Protein AF-A0A512THT1-F1 (afdb_monomer)

Sequence (130 aa):
MFIVNFIIYTLSKKSINNTNYYIVSILLSVLTYVVRLLPIYYGVHIVINIITFISIMTILGIPLIKSIKNTLITFTILEFSEILNLIILIILDNKFWTDNEIYIKGSLGIPSLIFLFLSAVILKYRIKSE

Mean predicted aligned error: 7.24 Å

pLDDT: mean 82.29, std 13.03, range [44.09, 96.56]

Solvent-accessible surface area (backbone atoms only — not comparable to full-atom values): 7231 Å² total; per-residue (Å²): 89,57,67,60,51,51,40,36,34,55,76,62,75,47,85,82,54,67,69,61,52,52,53,51,28,52,50,51,44,53,50,50,51,56,51,66,70,49,98,65,59,70,71,57,43,54,53,53,48,53,51,54,50,30,52,52,40,31,75,74,67,37,57,63,73,57,21,49,53,35,47,51,54,50,50,54,52,45,56,50,24,40,54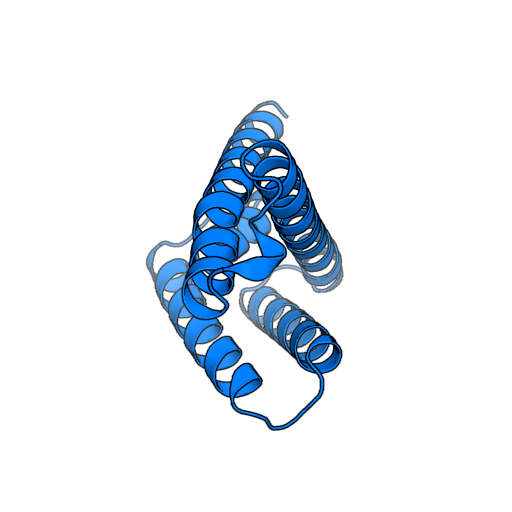,52,41,51,53,53,47,46,73,76,33,86,60,61,89,76,76,44,80,70,58,49,60,54,62,48,56,59,57,19,51,50,50,45,49,52,52,41,52,53,51,49,54,58,62,72,74,109

Secondary structure (DSSP, 8-state):
-HHHHHHHHHHTT----HHHHHHHHHHHHHHHHHHHHSSS-HHHHHHHHHHHHHHHHHHTT--HHHHHHHHHHHHHHHHHHHHHHHHHHHHH-TTTTTS-HHHHHHHHHHHHHHHHHHHHHHHHHHHHT-

Foldseek 3Di:
DLLLLLQLCLLLVHDDDPVLSVVVVVVLVVVLVVLVPDPDDPVVSVVVSLVVQLVSVVVVPRPSVSSNVRSVVLVVQLVVLLVVQVVVVCVVDVCLPPDDPPVNVVSSPPRSVVSSNVVSVVSNVVSVVD

Structure (mmCIF, N/CA/C/O backbone):
data_AF-A0A512THT1-F1
#
_entry.id   AF-A0A512THT1-F1
#
loop_
_atom_site.group_PDB
_atom_site.id
_atom_site.type_symbol
_atom_site.label_atom_id
_atom_site.label_alt_id
_atom_site.label_comp_id
_atom_site.label_asym_id
_atom_site.label_entity_id
_atom_site.label_seq_id
_atom_site.pdbx_PDB_ins_code
_atom_site.Cartn_x
_atom_site.Cartn_y
_atom_site.Cartn_z
_atom_site.occupancy
_atom_site.B_iso_or_equiv
_atom_site.auth_seq_id
_atom_site.auth_comp_id
_atom_site.auth_asym_id
_atom_site.auth_atom_id
_atom_site.pdbx_PDB_model_num
ATOM 1 N N . MET A 1 1 ? -1.360 -6.863 -1.630 1.00 85.69 1 MET A N 1
ATOM 2 C CA . MET A 1 1 ? -2.659 -6.477 -1.027 1.00 85.69 1 MET A CA 1
ATOM 3 C C . MET A 1 1 ? -2.739 -6.725 0.472 1.00 85.69 1 MET A C 1
ATOM 5 O O . MET A 1 1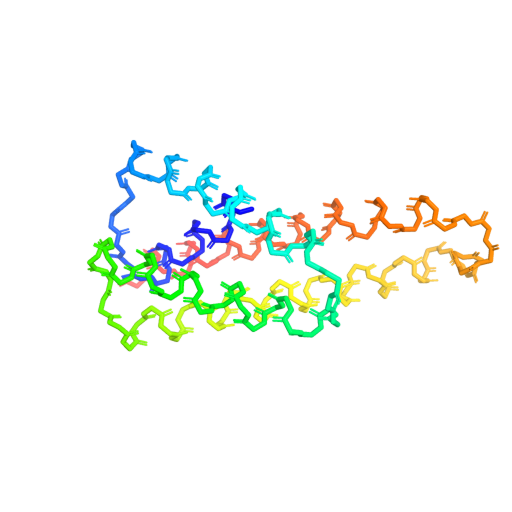 ? -3.170 -5.822 1.172 1.00 85.69 1 MET A O 1
ATOM 9 N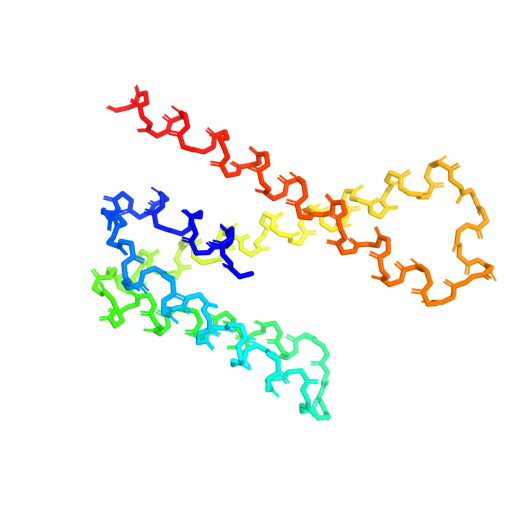 N . PHE A 1 2 ? -2.259 -7.861 0.992 1.00 86.81 2 PHE A N 1
ATOM 10 C CA . PHE A 1 2 ? -2.221 -8.121 2.442 1.00 86.81 2 PHE A CA 1
ATOM 11 C C . PHE A 1 2 ? -1.562 -6.994 3.257 1.00 86.81 2 PHE A C 1
ATOM 13 O O . PHE A 1 2 ? -2.203 -6.412 4.123 1.00 86.81 2 PHE A O 1
ATOM 20 N N . ILE A 1 3 ? -0.323 -6.608 2.929 1.00 86.81 3 ILE A N 1
ATOM 21 C CA . ILE A 1 3 ? 0.394 -5.548 3.665 1.00 86.81 3 ILE A CA 1
ATOM 22 C C . ILE A 1 3 ? -0.350 -4.202 3.594 1.00 86.81 3 ILE A C 1
ATOM 24 O O . ILE A 1 3 ? -0.474 -3.518 4.604 1.00 86.81 3 ILE A O 1
ATOM 28 N N . VAL A 1 4 ? -0.911 -3.852 2.431 1.00 88.25 4 VAL A N 1
ATOM 29 C CA . VAL A 1 4 ? -1.712 -2.627 2.244 1.00 88.25 4 VAL A CA 1
ATOM 30 C C . VAL A 1 4 ? -2.917 -2.626 3.189 1.00 88.25 4 VAL A C 1
ATOM 32 O O . VAL A 1 4 ? -3.112 -1.671 3.938 1.00 88.25 4 VAL A O 1
ATOM 35 N N . ASN A 1 5 ? -3.678 -3.723 3.231 1.00 90.00 5 ASN A N 1
ATOM 36 C CA . ASN A 1 5 ? -4.791 -3.860 4.170 1.00 90.00 5 ASN A CA 1
ATOM 37 C C . ASN A 1 5 ? -4.311 -3.755 5.615 1.00 90.00 5 ASN A C 1
ATOM 39 O O . ASN A 1 5 ? -4.905 -3.032 6.409 1.00 90.00 5 ASN A O 1
ATOM 43 N N . PHE A 1 6 ? -3.213 -4.423 5.959 1.00 89.06 6 PHE A N 1
ATOM 44 C CA . PHE A 1 6 ? -2.662 -4.379 7.307 1.00 89.06 6 PHE A CA 1
ATOM 45 C C . PHE A 1 6 ? -2.321 -2.948 7.753 1.00 89.06 6 PHE A C 1
ATOM 47 O O . PHE A 1 6 ? -2.684 -2.553 8.865 1.00 89.06 6 PHE A O 1
ATOM 54 N N . ILE A 1 7 ? -1.694 -2.147 6.885 1.00 88.69 7 ILE A N 1
ATOM 55 C CA . ILE A 1 7 ? -1.396 -0.735 7.160 1.00 88.69 7 ILE A CA 1
ATOM 56 C C . ILE A 1 7 ? -2.694 0.046 7.387 1.00 88.69 7 ILE A C 1
ATOM 58 O O . ILE A 1 7 ? -2.814 0.739 8.397 1.00 88.69 7 ILE A O 1
ATOM 62 N N . ILE A 1 8 ? -3.697 -0.111 6.517 1.00 89.69 8 ILE A N 1
ATOM 63 C CA . ILE A 1 8 ? -4.976 0.604 6.641 1.00 89.69 8 ILE A CA 1
ATOM 64 C C . ILE A 1 8 ? -5.695 0.241 7.945 1.00 89.69 8 ILE A C 1
ATOM 66 O O . ILE A 1 8 ? -6.181 1.137 8.637 1.00 89.69 8 ILE A O 1
ATOM 70 N N . TYR A 1 9 ? -5.745 -1.039 8.324 1.00 89.19 9 TYR A N 1
ATOM 71 C CA . TYR A 1 9 ? -6.339 -1.477 9.593 1.00 89.19 9 TYR A CA 1
ATOM 72 C C . TYR A 1 9 ? -5.602 -0.885 10.799 1.00 89.19 9 TYR A C 1
ATOM 74 O O . TYR A 1 9 ? -6.240 -0.370 11.723 1.00 89.19 9 TYR A O 1
ATOM 82 N N . THR A 1 10 ? -4.268 -0.884 10.751 1.00 88.50 10 THR A N 1
ATOM 83 C CA . THR A 1 10 ? -3.409 -0.335 11.808 1.00 88.50 10 THR A CA 1
ATOM 84 C C . THR A 1 10 ? -3.617 1.175 11.963 1.00 88.50 10 THR A C 1
ATOM 86 O O . THR A 1 10 ? -3.927 1.642 13.058 1.00 88.50 10 THR A O 1
ATOM 89 N N . LEU A 1 11 ? -3.569 1.939 10.864 1.00 89.06 11 LEU A N 1
ATOM 90 C CA . LEU A 1 11 ? -3.869 3.379 10.845 1.00 89.06 11 LEU A CA 1
ATOM 91 C C . LEU A 1 11 ? -5.311 3.678 11.280 1.00 89.0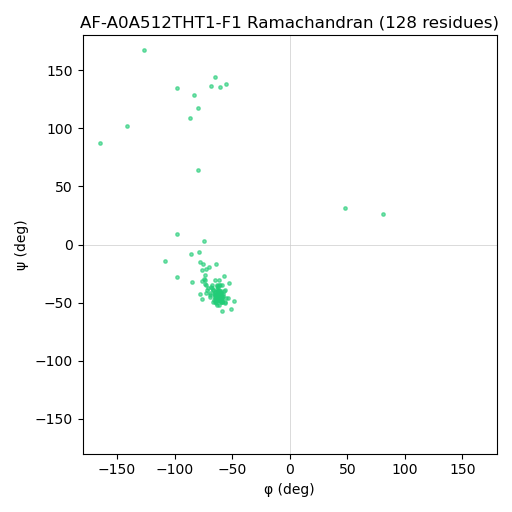6 11 LEU A C 1
ATOM 93 O O . LEU A 1 11 ? -5.617 4.730 11.848 1.00 89.06 11 LEU A O 1
ATOM 97 N N . SER A 1 12 ? -6.231 2.751 11.020 1.00 87.19 12 SER A N 1
ATOM 98 C CA . SER A 1 12 ? -7.633 2.891 11.405 1.00 87.19 12 SER A CA 1
ATOM 99 C C . SER A 1 12 ? -7.883 2.581 12.880 1.00 87.19 12 SER A C 1
ATOM 101 O O . SER A 1 12 ? -8.998 2.832 13.340 1.00 87.19 12 SER A O 1
ATOM 103 N N . LYS A 1 13 ? -6.880 2.095 13.632 1.00 85.94 13 LYS A N 1
ATOM 104 C CA . LYS A 1 13 ? -7.020 1.568 15.004 1.00 85.94 13 LYS A CA 1
ATOM 105 C C . LYS A 1 13 ? -8.189 0.569 15.115 1.00 85.94 13 LYS A C 1
ATOM 107 O O . LYS A 1 13 ? -8.864 0.503 16.137 1.00 85.94 13 LYS A O 1
ATOM 112 N N . LYS A 1 14 ? -8.475 -0.170 14.035 1.00 84.50 14 LYS A N 1
ATOM 113 C CA . LYS A 1 14 ? -9.572 -1.145 13.971 1.00 84.50 14 LYS A CA 1
ATOM 114 C C . LYS A 1 14 ? -9.003 -2.536 14.220 1.00 84.50 14 LYS A C 1
ATOM 116 O O . LYS A 1 14 ? -7.973 -2.889 13.648 1.00 84.50 14 LYS A O 1
ATOM 121 N N . SER A 1 15 ? -9.670 -3.320 15.066 1.00 83.00 15 SER A N 1
ATOM 122 C CA . SER A 1 15 ? -9.281 -4.707 15.303 1.00 83.00 15 SER A CA 1
ATOM 123 C C . SER A 1 15 ? -9.349 -5.508 14.002 1.00 83.00 15 SER A C 1
ATOM 125 O O . SER A 1 15 ? -10.284 -5.387 13.205 1.00 83.00 15 SER A O 1
ATOM 127 N N . ILE A 1 16 ? -8.314 -6.313 13.777 1.00 82.00 16 ILE A N 1
ATOM 128 C CA . ILE A 1 16 ? -8.224 -7.189 12.616 1.00 82.00 16 ILE A CA 1
ATOM 129 C C . ILE A 1 16 ? -8.942 -8.483 12.983 1.00 82.00 16 ILE A C 1
ATOM 131 O O . ILE A 1 16 ? -8.451 -9.258 13.800 1.00 82.00 16 ILE A O 1
ATOM 135 N N . ASN A 1 17 ? -10.110 -8.716 12.388 1.00 85.50 17 ASN A N 1
ATOM 136 C CA . ASN A 1 17 ? -10.694 -10.051 12.378 1.00 85.50 17 ASN A CA 1
ATOM 137 C C . ASN A 1 17 ? -9.992 -10.867 11.287 1.00 85.50 17 ASN A C 1
ATOM 139 O O . ASN A 1 17 ? -10.076 -10.507 10.111 1.00 85.50 17 ASN A O 1
ATOM 143 N N . ASN A 1 18 ? -9.311 -11.947 11.677 1.00 79.88 18 ASN A N 1
ATOM 144 C CA . ASN A 1 18 ? -8.505 -12.767 10.775 1.00 79.88 18 ASN A CA 1
ATOM 145 C C . ASN A 1 18 ? -9.301 -13.238 9.548 1.00 79.88 18 ASN A C 1
ATOM 147 O O . ASN A 1 18 ? -8.813 -13.091 8.432 1.00 79.88 18 ASN A O 1
ATOM 151 N N . THR A 1 19 ? -10.533 -13.732 9.716 1.00 84.19 19 THR A N 1
ATOM 152 C CA . THR A 1 19 ? -11.336 -14.246 8.589 1.00 84.19 19 THR A CA 1
ATOM 153 C C . THR A 1 19 ? -11.657 -13.153 7.574 1.00 84.19 19 THR A C 1
ATOM 155 O O . THR A 1 19 ? -11.343 -13.295 6.392 1.00 84.19 19 THR A O 1
ATOM 158 N N . ASN A 1 20 ? -12.197 -12.023 8.037 1.00 86.19 20 ASN A N 1
ATOM 159 C CA . ASN A 1 20 ? -12.515 -10.889 7.168 1.00 86.19 20 ASN A CA 1
ATOM 160 C C . ASN A 1 20 ? -11.259 -10.332 6.492 1.00 86.19 20 ASN A C 1
ATOM 162 O O . ASN A 1 20 ? -11.292 -10.014 5.309 1.00 86.19 20 ASN A O 1
ATOM 166 N N . TYR A 1 21 ? -10.142 -10.254 7.215 1.00 89.12 21 TYR A N 1
ATOM 167 C CA . TYR A 1 21 ? -8.881 -9.758 6.679 1.00 89.12 21 TYR A CA 1
ATOM 168 C C . TYR A 1 21 ? -8.363 -10.604 5.509 1.00 89.12 21 TYR A C 1
ATOM 170 O O . TYR A 1 21 ? -7.976 -10.044 4.478 1.00 89.12 21 TYR A O 1
ATOM 178 N N . TYR A 1 22 ? -8.381 -11.937 5.629 1.00 89.94 22 TYR A N 1
ATOM 179 C CA . TYR A 1 22 ? -7.955 -12.823 4.542 1.00 89.94 22 TYR A CA 1
ATOM 180 C C . TYR A 1 22 ? -8.894 -12.728 3.336 1.00 89.94 22 TYR A C 1
ATOM 182 O O . TYR A 1 22 ? -8.419 -12.522 2.219 1.00 89.94 22 TYR A O 1
ATOM 190 N N . ILE A 1 23 ? -10.211 -12.792 3.560 1.00 91.88 23 ILE A N 1
ATOM 191 C CA . ILE A 1 23 ? -11.219 -12.715 2.490 1.00 91.88 23 ILE A CA 1
ATOM 192 C C . ILE A 1 23 ? -11.092 -11.398 1.720 1.00 91.88 23 ILE A C 1
ATOM 194 O O . ILE A 1 23 ? -10.997 -11.397 0.495 1.00 91.88 23 ILE A O 1
ATOM 198 N N . VAL A 1 24 ? -11.026 -10.275 2.435 1.00 92.44 24 VAL A N 1
ATOM 199 C CA . VAL A 1 24 ? -10.908 -8.937 1.843 1.00 92.44 24 VAL A CA 1
ATOM 200 C C . VAL A 1 24 ? -9.603 -8.785 1.071 1.00 92.44 24 VAL A C 1
ATOM 202 O O . VAL A 1 24 ? -9.590 -8.198 -0.008 1.00 92.44 24 VAL A O 1
ATOM 205 N N . SER A 1 25 ? -8.501 -9.328 1.587 1.00 92.75 25 SER A N 1
ATOM 206 C CA . SER A 1 25 ? -7.205 -9.269 0.907 1.00 92.75 25 SER A CA 1
ATOM 207 C C . SER A 1 25 ? -7.186 -10.067 -0.392 1.00 92.75 25 SER A C 1
ATOM 209 O O . SER A 1 25 ? -6.624 -9.590 -1.378 1.00 92.75 25 SER A O 1
ATOM 211 N N . ILE A 1 26 ? -7.822 -11.241 -0.414 1.00 93.88 26 ILE A N 1
ATOM 212 C CA . ILE A 1 26 ? -7.978 -12.053 -1.626 1.00 93.88 26 ILE A CA 1
ATOM 213 C C . ILE A 1 26 ? -8.882 -11.325 -2.624 1.00 93.88 26 ILE A C 1
ATOM 215 O O . ILE A 1 26 ? -8.487 -11.138 -3.773 1.00 93.88 26 ILE A O 1
ATOM 219 N N . LEU A 1 27 ? -10.044 -10.843 -2.177 1.00 93.94 27 LEU A N 1
ATOM 220 C CA . LEU A 1 27 ? -10.993 -10.106 -3.012 1.00 93.94 27 LEU A CA 1
ATOM 221 C C . LEU A 1 27 ? -10.339 -8.884 -3.667 1.00 93.94 27 LEU A C 1
ATOM 223 O O . LEU A 1 27 ? -10.419 -8.718 -4.880 1.00 93.94 27 LEU A O 1
ATOM 227 N N . LEU A 1 28 ? -9.637 -8.060 -2.885 1.00 93.31 28 LEU A N 1
ATOM 228 C CA . LEU A 1 28 ? -8.915 -6.895 -3.399 1.00 93.31 28 LEU A CA 1
ATOM 229 C C . LEU A 1 28 ? -7.801 -7.280 -4.373 1.00 93.31 28 LEU A C 1
ATOM 231 O O . LEU A 1 28 ? -7.566 -6.559 -5.339 1.00 93.31 28 LEU A O 1
ATOM 235 N N . SER A 1 29 ? -7.125 -8.411 -4.154 1.00 92.44 29 SER A N 1
ATOM 236 C CA . SER A 1 29 ? -6.116 -8.914 -5.090 1.00 92.44 29 SER A CA 1
ATOM 237 C C . SER A 1 29 ? -6.732 -9.283 -6.438 1.00 92.44 29 SER A C 1
ATOM 239 O O . SER A 1 29 ? -6.194 -8.898 -7.475 1.00 92.44 29 SER A O 1
ATOM 241 N N . VAL A 1 30 ? -7.870 -9.982 -6.425 1.00 93.81 30 VAL A N 1
ATOM 242 C CA . VAL A 1 30 ? -8.610 -10.343 -7.641 1.00 93.81 30 VAL A CA 1
ATOM 243 C C . VAL A 1 30 ? -9.113 -9.089 -8.351 1.00 93.81 30 VAL A C 1
ATOM 245 O O . VAL A 1 30 ? -8.868 -8.931 -9.542 1.00 93.81 30 VAL A O 1
ATOM 248 N N . LEU A 1 31 ? -9.739 -8.156 -7.628 1.00 93.69 31 LEU A N 1
ATOM 249 C CA . LEU A 1 31 ? -10.225 -6.899 -8.202 1.00 93.69 31 LEU A CA 1
ATOM 250 C C . LEU A 1 31 ? -9.092 -6.081 -8.824 1.00 93.69 31 LEU A C 1
ATOM 252 O O . LEU A 1 31 ? -9.223 -5.626 -9.954 1.00 93.69 31 LEU A O 1
ATOM 256 N N . THR A 1 32 ? -7.956 -5.954 -8.137 1.00 91.31 32 THR A N 1
ATOM 257 C CA . THR A 1 32 ? -6.795 -5.227 -8.674 1.00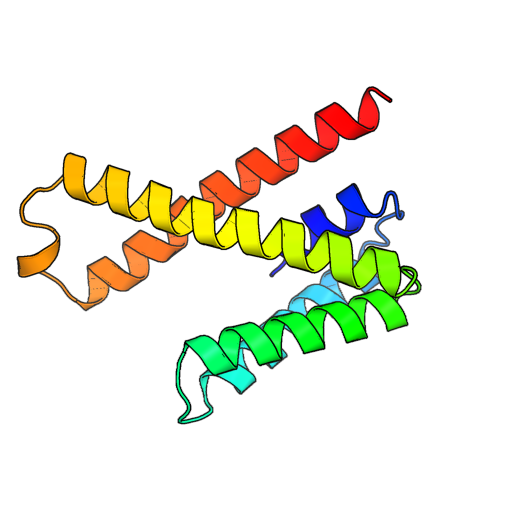 91.31 32 THR A CA 1
ATOM 258 C C . THR A 1 32 ? -6.252 -5.896 -9.939 1.00 91.31 32 THR A C 1
ATOM 260 O O . THR A 1 32 ? -5.855 -5.211 -10.880 1.00 91.31 32 THR A O 1
ATOM 263 N N . TYR A 1 33 ? -6.242 -7.232 -9.986 1.00 90.94 33 TYR A N 1
ATOM 264 C CA . TYR A 1 33 ? -5.843 -7.971 -11.182 1.00 90.94 33 TYR A CA 1
ATOM 265 C C . TYR A 1 33 ? -6.813 -7.725 -12.342 1.00 90.94 33 TYR A C 1
ATOM 267 O O . TYR A 1 33 ? -6.368 -7.394 -13.435 1.00 90.94 33 TYR A O 1
ATOM 275 N N . VAL A 1 34 ? -8.125 -7.784 -12.091 1.00 92.69 34 VAL A N 1
ATOM 276 C CA . VAL A 1 34 ? -9.152 -7.466 -13.096 1.00 92.69 34 VAL A CA 1
ATOM 277 C C . VAL A 1 34 ? -8.987 -6.039 -13.609 1.00 92.69 34 VAL A C 1
ATOM 279 O O . VAL A 1 34 ? -8.985 -5.834 -14.817 1.00 92.69 34 VAL A O 1
ATOM 282 N N . VAL A 1 35 ? -8.764 -5.062 -12.722 1.00 92.50 35 VAL A N 1
ATOM 283 C CA . VAL A 1 35 ? -8.517 -3.666 -13.111 1.00 92.50 35 VAL A CA 1
ATOM 284 C C . VAL A 1 35 ? -7.321 -3.559 -14.059 1.00 92.50 35 VAL A C 1
ATOM 286 O O . VAL A 1 35 ? -7.405 -2.821 -15.032 1.00 92.50 35 VAL A O 1
ATOM 289 N N . ARG A 1 36 ? -6.244 -4.321 -13.826 1.00 89.38 36 ARG A N 1
ATOM 290 C CA . ARG A 1 36 ? -5.047 -4.351 -14.690 1.00 89.38 36 ARG A CA 1
ATOM 291 C C . ARG A 1 36 ? -5.263 -5.016 -16.051 1.00 89.38 36 ARG A C 1
ATOM 293 O O . ARG A 1 36 ? -4.452 -4.798 -16.943 1.00 89.38 36 ARG A O 1
ATOM 300 N N . LEU A 1 37 ? -6.306 -5.830 -16.216 1.00 90.19 37 LEU A N 1
ATOM 301 C CA . LEU A 1 37 ? -6.646 -6.423 -17.513 1.00 90.19 37 LEU A CA 1
ATOM 302 C C . LEU A 1 37 ? -7.352 -5.428 -18.443 1.00 90.19 37 LEU A C 1
ATOM 304 O O . LEU A 1 37 ? -7.451 -5.688 -19.641 1.00 90.19 37 LEU A O 1
ATOM 308 N N . LEU A 1 38 ? -7.854 -4.302 -17.920 1.00 90.19 38 LEU A N 1
ATOM 309 C CA . LEU A 1 38 ? -8.467 -3.279 -18.762 1.00 90.19 38 LEU A CA 1
ATOM 310 C C . LEU A 1 38 ? -7.392 -2.609 -19.638 1.00 90.19 38 LEU A C 1
ATOM 312 O O . LEU A 1 38 ? -6.343 -2.229 -19.122 1.00 90.19 38 LEU A O 1
ATOM 316 N N . PRO A 1 39 ? -7.649 -2.381 -20.937 1.00 91.12 39 PRO A N 1
ATOM 317 C CA . PRO A 1 39 ? -6.720 -1.698 -21.835 1.00 91.12 39 PRO A CA 1
ATOM 318 C C . PRO A 1 39 ? -6.791 -0.174 -21.633 1.00 91.12 39 PRO A C 1
ATOM 320 O O . PRO A 1 39 ? -7.221 0.569 -22.512 1.00 91.12 39 PRO A O 1
ATOM 323 N N . ILE A 1 40 ? -6.420 0.295 -20.443 1.00 93.38 40 ILE A N 1
ATOM 324 C CA . ILE A 1 40 ? -6.430 1.712 -20.058 1.00 93.38 40 ILE A CA 1
ATOM 325 C C . ILE A 1 40 ? -5.060 2.135 -19.526 1.00 93.38 40 ILE A C 1
ATOM 327 O O . ILE A 1 40 ? -4.188 1.315 -19.249 1.00 93.38 40 ILE A O 1
ATOM 331 N N . TYR A 1 41 ? -4.855 3.442 -19.387 1.00 90.69 41 TYR A N 1
ATOM 332 C CA . TYR A 1 41 ? -3.602 3.977 -18.863 1.00 90.69 41 TYR A CA 1
ATOM 333 C C . TYR A 1 41 ? -3.367 3.570 -17.404 1.00 90.69 41 TYR A C 1
ATOM 335 O O . TYR A 1 41 ? -4.287 3.573 -16.583 1.00 90.69 41 TYR A O 1
ATOM 343 N N . TYR A 1 42 ? -2.099 3.330 -17.055 1.00 82.19 42 TYR A N 1
ATOM 344 C CA . TYR A 1 42 ? -1.703 2.880 -15.718 1.00 82.19 42 TYR A CA 1
ATOM 345 C C . TYR A 1 42 ? -2.159 3.818 -14.591 1.00 82.19 42 TYR A C 1
ATOM 347 O O . TYR A 1 42 ? -2.649 3.357 -13.562 1.00 82.19 42 TYR A O 1
ATOM 355 N N . GLY A 1 43 ? -2.104 5.135 -14.816 1.00 86.06 43 GLY A N 1
ATOM 356 C CA . GLY A 1 43 ? -2.608 6.117 -13.852 1.00 86.06 43 GLY A CA 1
ATOM 357 C C . GLY A 1 43 ? -4.096 5.936 -13.528 1.00 86.06 43 GLY A C 1
ATOM 358 O O . GLY A 1 43 ? -4.505 6.096 -12.381 1.00 86.06 43 GLY A O 1
ATOM 359 N N . VAL A 1 44 ? -4.907 5.518 -14.505 1.00 92.44 44 VAL A N 1
ATOM 360 C CA . VAL A 1 44 ? -6.340 5.266 -14.298 1.00 92.44 44 VAL A CA 1
ATOM 361 C C . VAL A 1 44 ? -6.553 4.007 -13.456 1.00 92.44 44 VAL A C 1
ATOM 363 O O . VAL A 1 44 ? -7.415 4.003 -12.578 1.00 92.44 44 VAL A O 1
ATOM 366 N N . HIS A 1 45 ? -5.732 2.965 -13.637 1.00 90.75 45 HIS A N 1
ATOM 367 C CA . HIS A 1 45 ? -5.774 1.784 -12.768 1.00 90.75 45 HIS A CA 1
ATOM 368 C C . HIS A 1 45 ? -5.543 2.141 -11.298 1.00 90.75 45 HIS A C 1
ATOM 370 O O . HIS A 1 45 ? -6.254 1.630 -10.434 1.00 90.75 45 HIS A O 1
ATOM 376 N N . ILE A 1 46 ? -4.578 3.021 -11.006 1.00 91.19 46 ILE A N 1
ATOM 377 C CA . ILE A 1 46 ? -4.2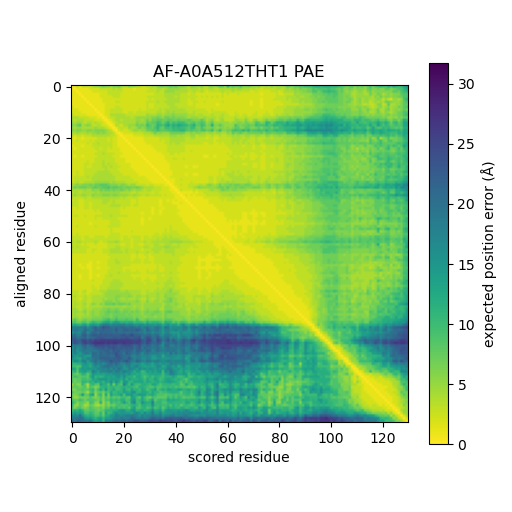89 3.468 -9.635 1.00 91.19 46 ILE A CA 1
ATOM 378 C C . ILE A 1 46 ? -5.527 4.132 -9.026 1.00 91.19 46 ILE A C 1
ATOM 380 O O . ILE A 1 46 ? -5.937 3.767 -7.925 1.00 91.19 46 ILE A O 1
ATOM 384 N N . VAL A 1 47 ? -6.172 5.046 -9.757 1.00 94.88 47 VAL A N 1
ATOM 385 C CA . VAL A 1 47 ? -7.375 5.746 -9.280 1.00 94.88 47 VAL A CA 1
ATOM 386 C C . VAL A 1 47 ? -8.524 4.769 -9.009 1.00 94.88 47 VAL A C 1
ATOM 388 O O . VAL A 1 47 ? -9.130 4.823 -7.938 1.00 94.88 47 VAL A O 1
ATOM 391 N N . ILE A 1 48 ? -8.795 3.832 -9.925 1.00 95.44 48 ILE A N 1
ATOM 392 C CA . ILE A 1 48 ? -9.839 2.810 -9.737 1.00 95.44 48 ILE A CA 1
ATOM 393 C C . ILE A 1 48 ? -9.526 1.933 -8.516 1.00 95.44 48 ILE A C 1
ATOM 395 O O . ILE A 1 48 ? -10.408 1.654 -7.700 1.00 95.44 48 ILE A O 1
ATOM 399 N N . ASN A 1 49 ? -8.267 1.528 -8.344 1.00 93.44 49 ASN A N 1
ATOM 400 C CA . ASN A 1 49 ? -7.850 0.745 -7.184 1.00 93.44 49 ASN A CA 1
ATOM 401 C C . ASN A 1 49 ? -8.029 1.534 -5.877 1.00 93.44 49 ASN A C 1
ATOM 403 O O . ASN A 1 49 ? -8.568 1.000 -4.915 1.00 93.44 49 ASN A O 1
ATOM 407 N N . ILE A 1 50 ? -7.680 2.820 -5.831 1.00 95.31 50 ILE A N 1
ATOM 408 C CA . ILE A 1 50 ? -7.899 3.650 -4.636 1.00 95.31 50 ILE A CA 1
ATOM 409 C C . ILE A 1 50 ? -9.392 3.723 -4.284 1.00 95.31 50 ILE A C 1
ATOM 411 O O . ILE A 1 50 ? -9.758 3.526 -3.124 1.00 95.31 50 ILE A O 1
ATOM 415 N N . ILE A 1 51 ? -10.261 3.951 -5.274 1.00 96.56 51 ILE A N 1
ATOM 416 C CA . ILE A 1 51 ? -11.714 4.013 -5.058 1.00 96.56 51 ILE A CA 1
ATOM 417 C C . ILE A 1 51 ? -12.235 2.677 -4.517 1.00 96.56 51 ILE A C 1
ATOM 419 O O . ILE A 1 51 ? -12.939 2.660 -3.508 1.00 96.56 51 ILE A O 1
ATOM 423 N N . THR A 1 52 ? -11.847 1.552 -5.127 1.00 95.31 52 THR A N 1
ATOM 424 C CA . THR A 1 52 ? -12.289 0.219 -4.679 1.00 95.31 52 THR A CA 1
ATOM 425 C C . THR A 1 52 ? -11.821 -0.100 -3.257 1.00 95.31 52 THR A C 1
ATOM 427 O O . THR A 1 52 ? -12.607 -0.615 -2.457 1.00 95.31 52 THR A O 1
ATOM 430 N N . PHE A 1 53 ? -10.590 0.273 -2.893 1.00 94.81 53 PHE A N 1
ATOM 431 C CA . PHE A 1 53 ? -10.088 0.156 -1.522 1.00 94.81 53 PHE A CA 1
ATOM 432 C C . PHE A 1 53 ? -10.925 0.974 -0.533 1.00 94.81 53 PHE A C 1
ATOM 434 O O . PHE A 1 53 ? -11.357 0.440 0.488 1.00 94.81 53 PHE A O 1
ATOM 441 N N . ILE A 1 54 ? -11.213 2.243 -0.837 1.00 96.31 54 ILE A N 1
ATOM 442 C CA . ILE A 1 54 ? -12.022 3.109 0.034 1.00 96.31 54 ILE A CA 1
ATOM 443 C C . ILE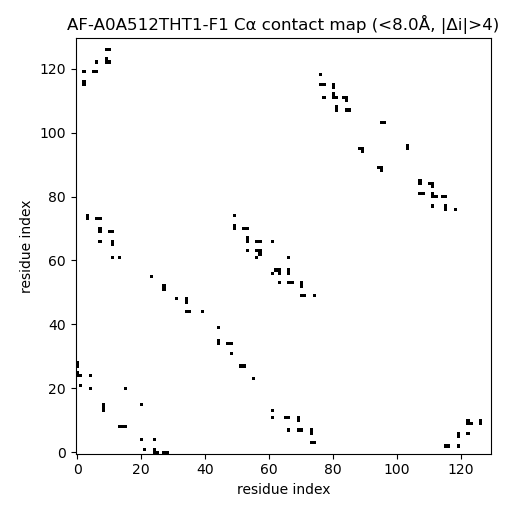 A 1 54 ? -13.423 2.523 0.235 1.00 96.31 54 ILE A C 1
ATOM 445 O O . ILE A 1 54 ? -13.909 2.472 1.371 1.00 96.31 54 ILE A O 1
ATOM 449 N N . SER A 1 55 ? -14.060 2.046 -0.838 1.00 96.25 55 SER A N 1
ATOM 450 C CA . SER A 1 55 ? -15.387 1.426 -0.779 1.00 96.25 55 SER A CA 1
ATOM 451 C C . SER A 1 55 ? -15.390 0.194 0.124 1.00 96.25 55 SER A C 1
ATOM 453 O O . SER A 1 55 ? -16.212 0.104 1.036 1.00 96.25 55 SER A O 1
ATOM 455 N N . ILE A 1 56 ? -14.434 -0.719 -0.061 1.00 94.62 56 ILE A N 1
ATOM 456 C CA . ILE A 1 56 ? -14.347 -1.957 0.723 1.00 94.62 56 ILE A CA 1
ATOM 457 C C . ILE A 1 56 ? -14.065 -1.664 2.200 1.00 94.62 56 ILE A C 1
ATOM 459 O O . ILE A 1 56 ? -14.727 -2.221 3.074 1.00 94.62 56 ILE A O 1
ATOM 463 N N . MET A 1 57 ? -13.149 -0.742 2.504 1.00 94.12 57 MET A N 1
ATOM 464 C CA . MET A 1 57 ? -12.849 -0.351 3.888 1.00 94.12 57 MET A CA 1
ATOM 465 C C . MET A 1 57 ? -14.059 0.280 4.584 1.00 94.12 57 MET A C 1
ATOM 467 O O . MET A 1 57 ? -14.305 0.026 5.766 1.00 94.12 57 MET A O 1
ATOM 471 N N . THR A 1 58 ? -14.856 1.044 3.838 1.00 94.06 58 THR A N 1
ATOM 472 C CA . THR A 1 58 ? -16.095 1.644 4.345 1.00 94.06 58 THR A CA 1
ATOM 473 C C . THR A 1 58 ? -17.168 0.588 4.621 1.00 94.06 58 THR A C 1
ATOM 475 O O . THR A 1 58 ? -17.782 0.622 5.685 1.00 94.06 58 THR A O 1
ATOM 478 N N . ILE A 1 59 ? -17.329 -0.409 3.741 1.00 92.94 59 ILE A N 1
ATOM 479 C CA . ILE A 1 59 ? -18.236 -1.558 3.951 1.00 92.94 59 ILE A CA 1
ATOM 480 C C . ILE A 1 59 ? -17.834 -2.369 5.193 1.00 92.94 59 ILE A C 1
ATOM 482 O O . ILE A 1 59 ? -18.687 -2.836 5.942 1.00 92.94 59 ILE A O 1
ATOM 486 N N . LEU A 1 60 ? -16.533 -2.475 5.477 1.00 89.69 60 LEU A N 1
ATOM 487 C CA . LEU A 1 60 ? -16.001 -3.127 6.683 1.00 89.69 60 LEU A CA 1
ATOM 488 C C . LEU A 1 60 ? -16.173 -2.279 7.959 1.00 89.69 60 LEU A C 1
ATOM 490 O O . LEU A 1 60 ? -15.732 -2.660 9.052 1.00 89.69 60 LEU A O 1
ATOM 494 N N . GLY A 1 61 ? -16.820 -1.118 7.844 1.00 89.56 61 GLY A N 1
ATOM 495 C CA . GLY A 1 61 ? -17.174 -0.231 8.943 1.00 89.56 61 GLY A CA 1
ATOM 496 C C . GLY A 1 61 ? -16.026 0.658 9.414 1.00 89.56 61 GLY A C 1
ATOM 497 O O . GLY A 1 61 ? -15.969 0.984 10.600 1.00 89.56 61 GLY A O 1
ATOM 498 N N . ILE A 1 62 ? -15.054 0.979 8.557 1.00 92.19 62 ILE A N 1
ATOM 499 C CA . ILE A 1 62 ? -14.146 2.110 8.799 1.00 92.19 62 ILE A CA 1
ATOM 500 C C . ILE A 1 62 ? -14.873 3.376 8.304 1.00 92.19 62 ILE A C 1
ATOM 502 O O . ILE A 1 62 ? -15.366 3.374 7.178 1.00 92.19 62 ILE A O 1
ATOM 506 N N . PRO A 1 63 ? -14.986 4.455 9.106 1.00 95.00 63 PRO A N 1
ATOM 507 C CA . PRO A 1 63 ? -15.677 5.670 8.673 1.00 95.00 63 PRO A CA 1
ATOM 508 C C . PRO A 1 63 ? -15.102 6.212 7.363 1.00 95.00 63 PRO A C 1
ATOM 510 O O . PRO A 1 63 ? -13.882 6.275 7.228 1.00 95.00 63 PRO A O 1
ATOM 513 N N . LEU A 1 64 ? -15.957 6.662 6.438 1.00 94.19 64 LEU A N 1
ATOM 514 C CA . LEU A 1 64 ? -15.566 7.060 5.076 1.00 94.19 64 LEU A CA 1
ATOM 515 C C . LEU A 1 64 ? -14.359 8.012 5.044 1.00 94.19 64 LEU A C 1
ATOM 517 O O . LEU A 1 64 ? -13.385 7.761 4.343 1.00 94.19 64 LEU A O 1
ATOM 521 N N . ILE A 1 65 ? -14.383 9.069 5.860 1.00 94.94 65 ILE A N 1
ATOM 522 C CA . ILE A 1 65 ? -13.291 10.055 5.951 1.00 94.94 65 ILE A CA 1
ATOM 523 C C . ILE A 1 65 ? -11.971 9.384 6.364 1.00 94.94 65 ILE A C 1
ATOM 525 O O . ILE A 1 65 ? -10.905 9.691 5.827 1.00 94.94 65 ILE A O 1
ATOM 529 N N . LYS A 1 66 ? -12.038 8.428 7.297 1.00 92.94 66 LYS A N 1
ATOM 530 C CA . LYS A 1 66 ? -10.878 7.672 7.777 1.00 92.94 66 LYS A CA 1
ATOM 531 C C . LYS A 1 66 ? -10.389 6.683 6.714 1.00 92.94 66 LYS A C 1
ATOM 533 O O . LYS A 1 66 ? -9.183 6.573 6.517 1.00 92.94 66 LYS A O 1
ATOM 538 N N . SER A 1 67 ? -11.305 6.038 5.992 1.00 94.12 67 SER A N 1
ATOM 539 C CA . SER A 1 67 ? -11.012 5.163 4.850 1.00 94.12 67 SER A CA 1
ATOM 540 C C . SER A 1 67 ? -10.271 5.914 3.745 1.00 94.12 67 SER A C 1
ATOM 542 O O . SER A 1 67 ? -9.226 5.447 3.300 1.00 94.12 67 SER A O 1
ATOM 544 N N . ILE A 1 68 ? -10.750 7.100 3.356 1.00 95.56 68 ILE A N 1
ATOM 545 C CA . ILE A 1 68 ? -10.100 7.961 2.357 1.00 95.56 68 ILE A CA 1
ATOM 546 C C . ILE A 1 68 ? -8.684 8.319 2.814 1.00 95.56 68 ILE A C 1
ATOM 548 O O . ILE A 1 68 ? -7.713 8.001 2.127 1.00 95.56 68 ILE A O 1
ATOM 552 N N . LYS A 1 69 ? -8.559 8.921 4.004 1.00 96.00 69 LYS A N 1
ATOM 553 C CA . LYS A 1 69 ? -7.271 9.374 4.545 1.00 96.00 69 LYS A CA 1
ATOM 554 C C . LYS A 1 69 ? -6.254 8.234 4.618 1.00 96.00 69 LYS A C 1
ATOM 556 O O . LYS A 1 69 ? -5.132 8.376 4.141 1.00 96.00 69 LYS A O 1
ATOM 561 N N . ASN A 1 70 ? -6.637 7.105 5.206 1.00 93.69 70 ASN A N 1
ATOM 562 C CA . ASN A 1 70 ? -5.712 6.003 5.457 1.00 93.69 70 ASN A CA 1
ATOM 563 C C . ASN A 1 70 ? -5.334 5.261 4.172 1.00 93.69 70 ASN A C 1
ATOM 565 O O . ASN A 1 70 ? -4.186 4.842 4.037 1.00 93.69 70 ASN A O 1
ATOM 569 N N . THR A 1 71 ? -6.262 5.136 3.219 1.00 94.50 71 THR A N 1
ATOM 570 C CA . THR A 1 71 ? -5.964 4.544 1.908 1.00 94.50 71 THR A CA 1
ATOM 571 C C . THR A 1 71 ? -4.964 5.413 1.155 1.00 94.50 71 THR A C 1
ATOM 573 O O . THR A 1 71 ? -3.933 4.900 0.735 1.00 94.50 71 THR A O 1
ATOM 576 N N . LEU A 1 72 ? -5.194 6.728 1.069 1.00 94.94 72 LEU A N 1
ATOM 577 C CA . LEU A 1 72 ? -4.268 7.644 0.397 1.00 94.94 72 LEU A CA 1
ATOM 578 C C . LEU A 1 72 ? -2.870 7.606 1.021 1.00 94.94 72 LEU A C 1
ATOM 580 O O . LEU A 1 72 ? -1.902 7.410 0.297 1.00 94.94 72 LEU A O 1
ATOM 584 N N . ILE A 1 73 ? -2.765 7.684 2.354 1.00 93.00 73 ILE A N 1
ATOM 585 C CA . ILE A 1 73 ? -1.476 7.561 3.059 1.00 93.00 73 ILE A CA 1
ATOM 586 C C . ILE A 1 73 ? -0.769 6.254 2.683 1.00 93.00 73 ILE A C 1
ATOM 588 O O . ILE A 1 73 ? 0.423 6.255 2.386 1.00 93.00 73 ILE A O 1
ATOM 592 N N . THR A 1 74 ? -1.500 5.138 2.677 1.00 92.56 74 THR A N 1
ATOM 593 C CA . THR A 1 74 ? -0.922 3.820 2.384 1.00 92.56 74 THR A CA 1
ATOM 594 C C . THR A 1 74 ? -0.410 3.731 0.947 1.00 92.56 74 THR A C 1
ATOM 596 O O . THR A 1 74 ? 0.690 3.230 0.727 1.00 92.56 74 THR A O 1
ATOM 599 N N . PHE A 1 75 ? -1.168 4.242 -0.027 1.00 90.94 75 PHE A N 1
ATOM 600 C CA . PHE A 1 75 ? -0.741 4.263 -1.427 1.00 90.94 75 PHE A CA 1
ATOM 601 C C . PHE A 1 75 ? 0.430 5.225 -1.659 1.00 90.94 75 PHE A C 1
ATOM 603 O O . PHE A 1 75 ? 1.349 4.875 -2.386 1.00 90.94 75 PHE A O 1
ATOM 610 N N . THR A 1 76 ? 0.486 6.379 -0.988 1.00 90.75 76 THR A N 1
ATOM 611 C CA . THR A 1 76 ? 1.660 7.266 -1.062 1.00 90.75 76 THR A CA 1
ATOM 612 C C . THR A 1 76 ? 2.924 6.588 -0.531 1.00 90.75 76 THR A C 1
ATOM 614 O O . THR A 1 76 ? 3.982 6.710 -1.140 1.00 90.75 76 THR A O 1
ATOM 617 N N . ILE A 1 77 ? 2.826 5.844 0.577 1.00 88.56 77 ILE A N 1
ATOM 618 C CA . ILE A 1 77 ? 3.956 5.066 1.111 1.00 88.56 77 ILE A CA 1
ATOM 619 C C . ILE A 1 77 ? 4.394 3.992 0.106 1.00 88.56 77 ILE A C 1
ATOM 621 O O . ILE A 1 77 ? 5.592 3.788 -0.079 1.00 88.56 77 ILE A O 1
ATOM 625 N N . LEU A 1 78 ? 3.439 3.328 -0.553 1.00 87.12 78 LEU A N 1
ATOM 626 C CA . LEU A 1 78 ? 3.721 2.326 -1.578 1.00 87.12 78 LEU A CA 1
ATOM 627 C C . LEU A 1 78 ? 4.477 2.931 -2.770 1.00 87.12 78 LEU A C 1
ATOM 629 O O . LEU A 1 78 ? 5.550 2.440 -3.105 1.00 87.12 78 LEU A O 1
ATOM 633 N N . GLU A 1 79 ? 3.987 4.023 -3.350 1.00 85.12 79 GLU A N 1
ATOM 634 C CA . GLU A 1 79 ? 4.655 4.696 -4.476 1.00 85.12 79 GLU A CA 1
ATOM 635 C C . GLU A 1 79 ? 6.055 5.193 -4.086 1.00 85.12 79 GLU A C 1
ATOM 637 O O . GLU A 1 79 ? 7.030 4.994 -4.810 1.00 85.12 79 GLU A O 1
ATOM 642 N N . PHE A 1 80 ? 6.201 5.764 -2.886 1.00 86.38 80 PHE A N 1
ATOM 643 C CA . PHE A 1 80 ? 7.510 6.180 -2.381 1.00 86.38 80 PHE A CA 1
ATOM 644 C C . PHE A 1 80 ? 8.470 4.992 -2.222 1.00 86.38 80 PHE A C 1
ATOM 646 O O . PHE A 1 80 ? 9.659 5.111 -2.513 1.00 86.38 80 PHE A O 1
ATOM 653 N N . SER A 1 81 ? 7.960 3.829 -1.806 1.00 83.38 81 SER A N 1
ATOM 654 C CA . SER A 1 81 ? 8.757 2.605 -1.700 1.00 83.38 81 SER A CA 1
ATOM 655 C C . SER A 1 81 ? 9.213 2.065 -3.058 1.00 83.38 81 SER A C 1
ATOM 657 O O . SER A 1 81 ? 10.329 1.559 -3.162 1.00 83.38 81 SER A O 1
ATOM 659 N N . GLU A 1 82 ? 8.398 2.212 -4.106 1.00 80.62 82 GLU A N 1
ATOM 660 C CA . GLU A 1 82 ? 8.782 1.849 -5.474 1.00 80.62 82 GLU A CA 1
ATOM 661 C C . GLU A 1 82 ? 9.858 2.791 -6.019 1.00 80.62 82 GLU A C 1
ATOM 663 O O . GLU A 1 82 ? 10.855 2.324 -6.570 1.00 80.62 82 GLU A O 1
ATOM 668 N N . ILE A 1 83 ? 9.715 4.101 -5.788 1.00 83.44 83 ILE A N 1
ATOM 669 C CA . ILE A 1 83 ? 10.716 5.101 -6.185 1.00 83.44 83 ILE A CA 1
ATOM 670 C C . ILE A 1 83 ? 12.052 4.841 -5.483 1.00 83.44 83 ILE A C 1
ATOM 672 O O . ILE A 1 83 ? 13.095 4.811 -6.135 1.00 83.44 83 ILE A O 1
ATOM 676 N N . LEU A 1 84 ? 12.040 4.624 -4.164 1.00 82.38 84 LEU A N 1
ATOM 677 C CA . LEU A 1 84 ? 13.257 4.309 -3.414 1.00 82.38 84 LEU A CA 1
ATOM 678 C C . LEU A 1 84 ? 13.918 3.026 -3.914 1.00 82.38 84 LEU A C 1
ATOM 680 O O . LEU A 1 84 ? 15.140 2.992 -4.060 1.00 82.38 84 LEU A O 1
ATOM 684 N N . ASN A 1 85 ? 13.125 1.990 -4.198 1.00 81.81 85 ASN A N 1
ATOM 685 C CA . ASN A 1 85 ? 13.656 0.751 -4.745 1.00 81.81 85 ASN A CA 1
ATOM 686 C C . ASN A 1 85 ? 14.351 0.996 -6.091 1.00 81.81 85 ASN A C 1
ATOM 688 O O . ASN A 1 85 ? 15.484 0.567 -6.281 1.00 81.81 85 ASN A O 1
ATOM 692 N N . LEU A 1 86 ? 13.711 1.748 -6.989 1.00 77.88 86 LEU A N 1
ATOM 693 C CA . LEU A 1 86 ? 14.276 2.101 -8.289 1.00 77.88 86 LEU A CA 1
ATOM 694 C C . LEU A 1 86 ? 15.594 2.882 -8.153 1.00 77.88 86 LEU A C 1
ATOM 696 O O . LEU A 1 86 ? 16.556 2.571 -8.848 1.00 77.88 86 LEU A O 1
ATOM 700 N N . ILE A 1 87 ? 15.676 3.838 -7.221 1.00 82.38 87 ILE A N 1
ATOM 701 C CA . ILE A 1 87 ? 16.910 4.596 -6.950 1.00 82.38 87 ILE A CA 1
ATOM 702 C C . ILE A 1 87 ? 18.043 3.670 -6.495 1.00 82.38 87 ILE A C 1
ATOM 704 O O . ILE A 1 87 ? 19.152 3.754 -7.019 1.00 82.38 87 ILE A O 1
ATOM 708 N N . ILE A 1 88 ? 17.776 2.778 -5.538 1.00 79.75 88 ILE A N 1
ATOM 709 C CA . ILE A 1 88 ? 18.773 1.827 -5.023 1.00 79.75 88 ILE A CA 1
ATOM 710 C C . ILE A 1 88 ? 19.291 0.933 -6.151 1.00 79.75 88 ILE A C 1
ATOM 712 O O . ILE A 1 88 ? 20.492 0.692 -6.257 1.00 79.75 88 ILE A O 1
ATOM 716 N N . LEU A 1 89 ? 18.386 0.481 -7.014 1.00 76.38 89 LEU A N 1
ATOM 717 C CA . LEU A 1 89 ? 18.708 -0.3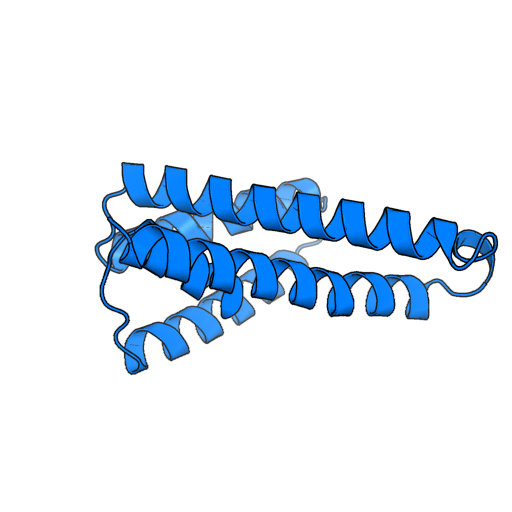88 -8.134 1.00 76.38 89 LEU A CA 1
ATOM 718 C C . LEU A 1 89 ? 19.600 0.291 -9.176 1.00 76.38 89 LEU A C 1
ATOM 720 O O . LEU A 1 89 ? 20.571 -0.309 -9.626 1.00 76.38 89 LEU A O 1
ATOM 724 N N . ILE A 1 90 ? 19.325 1.559 -9.485 1.00 76.69 90 ILE A N 1
ATOM 725 C CA . ILE A 1 90 ? 20.164 2.371 -10.374 1.00 76.69 90 ILE A CA 1
ATOM 726 C C . ILE A 1 90 ? 21.573 2.551 -9.796 1.00 76.69 90 ILE A C 1
ATOM 728 O O . ILE A 1 90 ? 22.549 2.486 -10.535 1.00 76.69 90 ILE A O 1
ATOM 732 N N . ILE A 1 91 ? 21.697 2.760 -8.480 1.00 80.62 91 ILE A N 1
ATOM 733 C CA . ILE A 1 91 ? 23.004 2.915 -7.820 1.00 80.62 91 ILE A CA 1
ATOM 734 C C . ILE A 1 91 ? 23.811 1.608 -7.864 1.00 80.62 91 ILE A C 1
ATOM 736 O O . ILE A 1 91 ? 25.029 1.644 -8.030 1.00 80.62 91 ILE A O 1
ATOM 740 N N . LEU A 1 92 ? 23.147 0.463 -7.688 1.00 79.12 92 LEU A N 1
ATOM 741 C CA . LEU A 1 92 ? 23.787 -0.856 -7.677 1.00 79.12 92 LEU A CA 1
ATOM 742 C C . LEU A 1 92 ? 24.211 -1.330 -9.071 1.00 79.12 92 LEU A C 1
ATOM 744 O O . LEU A 1 92 ? 25.230 -2.009 -9.185 1.00 79.12 92 LEU A O 1
ATOM 748 N N . ASP A 1 93 ? 23.457 -0.980 -10.113 1.00 72.06 93 ASP A N 1
ATOM 749 C CA . ASP A 1 93 ? 23.759 -1.366 -11.489 1.00 72.06 93 ASP A CA 1
ATOM 750 C C . ASP A 1 93 ? 23.455 -0.230 -12.481 1.00 72.06 93 ASP A C 1
ATOM 752 O O . ASP A 1 93 ? 22.321 -0.001 -12.902 1.00 72.06 93 ASP A O 1
ATOM 756 N N . ASN A 1 94 ? 24.507 0.462 -12.927 1.00 64.75 94 ASN A N 1
ATOM 757 C CA . ASN A 1 94 ? 24.398 1.539 -13.917 1.00 64.75 94 ASN A CA 1
ATOM 758 C C . ASN A 1 94 ? 23.897 1.059 -15.298 1.00 64.75 94 ASN A C 1
ATOM 760 O O . ASN A 1 94 ? 23.479 1.890 -16.104 1.00 64.75 94 ASN A O 1
ATOM 764 N N . LYS A 1 95 ? 23.930 -0.252 -15.592 1.00 62.97 95 LYS A N 1
ATOM 765 C CA . LYS A 1 95 ? 23.400 -0.849 -16.834 1.00 62.97 95 LYS A CA 1
ATOM 766 C C . LYS A 1 95 ? 21.999 -1.440 -16.669 1.00 62.97 95 LYS A C 1
ATOM 768 O O . LYS A 1 95 ? 21.477 -2.050 -17.605 1.00 62.97 95 LYS A O 1
ATOM 773 N N . PHE A 1 96 ? 21.346 -1.206 -15.531 1.00 62.91 96 PHE A N 1
ATOM 774 C CA . PHE A 1 96 ? 20.035 -1.781 -15.241 1.00 62.91 96 PHE A CA 1
ATOM 775 C C . PHE A 1 96 ? 18.961 -1.433 -16.285 1.00 62.91 96 PHE A C 1
ATOM 777 O O . PHE A 1 96 ? 18.037 -2.207 -16.508 1.00 62.91 96 PHE A O 1
ATOM 784 N N . TRP A 1 97 ? 19.094 -0.294 -16.969 1.00 60.78 97 TRP A N 1
ATOM 785 C CA . TRP A 1 97 ? 18.168 0.138 -18.020 1.00 60.78 97 TRP A CA 1
ATOM 786 C C . TRP A 1 97 ? 18.336 -0.597 -19.355 1.00 60.78 97 TRP A C 1
ATOM 788 O O . TRP A 1 97 ? 17.403 -0.605 -20.154 1.00 60.78 97 TRP A O 1
ATOM 798 N N . THR A 1 98 ? 19.505 -1.184 -19.619 1.00 60.19 98 THR A N 1
ATOM 799 C CA . THR A 1 98 ? 19.878 -1.661 -20.960 1.00 60.19 98 THR A CA 1
ATOM 800 C C . THR A 1 98 ? 19.652 -3.149 -21.193 1.00 60.19 98 THR A C 1
ATOM 802 O O . THR A 1 98 ? 19.392 -3.521 -22.333 1.00 60.19 98 THR A O 1
ATOM 805 N N . ASP A 1 99 ? 19.706 -3.995 -20.158 1.00 54.78 99 ASP A N 1
ATOM 806 C CA . ASP A 1 99 ? 19.942 -5.423 -20.410 1.00 54.78 99 ASP A CA 1
ATOM 807 C C . ASP A 1 99 ? 18.748 -6.369 -20.206 1.00 54.78 99 ASP A C 1
ATOM 809 O O . ASP A 1 99 ? 18.839 -7.487 -20.699 1.00 54.78 99 ASP A O 1
ATOM 813 N N . ASN A 1 100 ? 17.623 -6.010 -19.555 1.00 53.59 100 ASN A N 1
ATOM 814 C CA . ASN A 1 100 ? 16.569 -7.016 -19.287 1.00 53.59 100 ASN A CA 1
ATOM 815 C C . ASN A 1 100 ? 15.171 -6.486 -18.862 1.00 53.59 100 ASN A C 1
ATOM 817 O O . ASN A 1 100 ? 14.836 -6.470 -17.676 1.00 53.59 100 ASN A O 1
ATOM 821 N N . GLU A 1 101 ? 14.271 -6.178 -19.807 1.00 58.12 101 GLU A N 1
ATOM 822 C CA . GLU A 1 101 ? 12.891 -5.704 -19.521 1.00 58.12 101 GLU A CA 1
ATOM 823 C C . GLU A 1 101 ? 12.072 -6.598 -18.562 1.00 58.12 101 GLU A C 1
ATOM 825 O O . GLU A 1 101 ? 11.249 -6.104 -17.784 1.00 58.12 101 GLU A O 1
ATOM 830 N N . ILE A 1 102 ? 12.286 -7.918 -18.596 1.00 54.19 102 ILE A N 1
ATOM 831 C CA . ILE A 1 102 ? 11.539 -8.898 -17.787 1.00 54.19 102 ILE A CA 1
ATOM 832 C C . ILE A 1 102 ? 12.040 -8.918 -16.334 1.00 54.19 102 ILE A C 1
ATOM 834 O O . ILE A 1 102 ? 11.235 -8.922 -15.398 1.00 54.19 102 ILE A O 1
ATOM 838 N N . TYR A 1 103 ? 13.360 -8.877 -16.131 1.00 51.28 103 TYR A N 1
ATOM 839 C CA . TYR A 1 103 ? 13.960 -8.866 -14.793 1.00 51.28 103 TYR A CA 1
ATOM 840 C C . TYR A 1 103 ? 13.788 -7.505 -14.108 1.00 51.28 103 TYR A C 1
ATOM 842 O O . TYR A 1 103 ? 13.595 -7.464 -12.894 1.00 51.28 103 TYR A O 1
ATOM 850 N N . ILE A 1 104 ? 13.743 -6.411 -14.878 1.00 56.56 104 ILE A N 1
ATOM 851 C CA . ILE A 1 104 ? 13.454 -5.058 -14.380 1.00 56.56 104 ILE A CA 1
ATOM 852 C C . ILE A 1 104 ? 12.081 -5.017 -13.692 1.00 56.56 104 ILE A C 1
ATOM 854 O O . ILE A 1 104 ? 11.972 -4.574 -12.550 1.00 56.56 104 ILE A O 1
ATOM 858 N N . LYS A 1 105 ? 11.029 -5.555 -14.326 1.00 56.00 105 LYS A N 1
ATOM 859 C CA . LYS A 1 105 ? 9.666 -5.534 -13.758 1.00 56.00 105 LYS A CA 1
ATOM 860 C C . LYS A 1 105 ? 9.520 -6.408 -12.507 1.00 56.00 105 LYS A C 1
ATOM 862 O O . LYS A 1 105 ? 8.819 -6.021 -11.575 1.00 56.00 105 LYS A O 1
ATOM 867 N N . GLY A 1 106 ? 10.183 -7.566 -12.465 1.00 54.94 106 GLY A N 1
ATOM 868 C CA . GLY A 1 106 ? 10.163 -8.458 -11.298 1.00 54.94 106 GLY A CA 1
ATOM 869 C C . GLY A 1 106 ? 10.979 -7.927 -10.112 1.00 54.94 106 GLY A C 1
ATOM 870 O O . GLY A 1 106 ? 10.519 -7.972 -8.970 1.00 54.94 106 GLY A O 1
ATOM 871 N N . SER A 1 107 ? 12.160 -7.369 -10.391 1.00 56.59 107 SER A N 1
ATOM 872 C CA . SER A 1 107 ? 13.082 -6.819 -9.388 1.00 56.59 107 SER A CA 1
ATOM 873 C C . SER A 1 107 ? 12.596 -5.492 -8.791 1.00 56.59 107 SER A C 1
ATOM 875 O O . SER A 1 107 ? 12.957 -5.143 -7.673 1.00 56.59 107 SER A O 1
ATOM 877 N N . LEU A 1 108 ? 11.707 -4.766 -9.475 1.00 58.69 108 LEU A N 1
ATOM 878 C CA . LEU A 1 108 ? 11.073 -3.570 -8.913 1.00 58.69 108 LEU A CA 1
ATOM 879 C C . LEU A 1 108 ? 9.967 -3.892 -7.894 1.00 58.69 108 LEU A C 1
ATOM 881 O O . LEU A 1 108 ? 9.777 -3.137 -6.941 1.00 58.69 108 LEU A O 1
ATOM 885 N N . GLY A 1 109 ? 9.259 -5.013 -8.063 1.00 60.28 109 GLY A N 1
ATOM 886 C CA . GLY A 1 109 ? 8.098 -5.357 -7.236 1.00 60.28 109 GLY A CA 1
ATOM 887 C C . GLY A 1 109 ? 8.420 -6.063 -5.914 1.00 60.28 109 GLY A C 1
ATOM 888 O O . GLY A 1 109 ? 7.697 -5.894 -4.938 1.00 60.28 109 GLY A O 1
ATOM 889 N N . ILE A 1 110 ? 9.481 -6.874 -5.855 1.00 64.69 110 ILE A N 1
ATOM 890 C CA . ILE A 1 110 ? 9.800 -7.675 -4.655 1.00 64.69 110 ILE A CA 1
ATOM 891 C C . ILE A 1 110 ? 10.433 -6.829 -3.532 1.00 64.69 110 ILE A C 1
ATOM 893 O O . ILE A 1 110 ? 9.981 -6.934 -2.390 1.00 64.69 110 ILE A O 1
ATOM 897 N N . PRO A 1 111 ? 11.429 -5.962 -3.789 1.00 63.12 111 PRO A N 1
ATOM 898 C CA . PRO A 1 111 ? 12.042 -5.160 -2.735 1.00 63.12 111 PRO A CA 1
ATOM 899 C C . PRO A 1 111 ? 11.154 -3.997 -2.268 1.00 63.12 111 PRO A C 1
ATOM 901 O O . PRO A 1 111 ? 11.190 -3.649 -1.088 1.00 63.12 111 PRO A O 1
ATOM 904 N N . SER A 1 112 ? 10.293 -3.435 -3.128 1.00 65.31 112 SER A N 1
ATOM 905 C CA . SER A 1 112 ? 9.310 -2.422 -2.703 1.00 65.31 112 SER A CA 1
ATOM 906 C C . SER A 1 112 ? 8.343 -2.980 -1.648 1.00 65.31 112 SER A C 1
ATOM 908 O O . SER A 1 112 ? 8.015 -2.299 -0.676 1.00 65.31 112 SER A O 1
ATOM 910 N N . LEU A 1 113 ? 7.986 -4.267 -1.736 1.00 65.38 113 LEU A N 1
ATOM 911 C CA . LEU A 1 113 ? 7.207 -4.957 -0.702 1.00 65.38 113 LEU A CA 1
ATOM 912 C C . LEU A 1 113 ? 7.950 -5.074 0.638 1.00 65.38 113 LEU A C 1
ATOM 914 O O . LEU A 1 113 ? 7.299 -5.052 1.683 1.00 65.38 113 LEU A O 1
ATOM 918 N N . ILE A 1 114 ? 9.286 -5.160 0.636 1.00 74.75 114 ILE A N 1
ATOM 919 C CA . ILE A 1 114 ? 10.100 -5.185 1.864 1.00 74.75 114 ILE A CA 1
ATOM 920 C C . ILE A 1 114 ? 10.047 -3.820 2.556 1.00 74.75 114 ILE A C 1
ATOM 922 O O . ILE A 1 114 ? 9.804 -3.749 3.761 1.00 74.75 114 ILE A O 1
ATOM 926 N N . PHE A 1 115 ? 10.191 -2.726 1.805 1.00 73.19 115 PHE A N 1
ATOM 927 C CA . PHE A 1 115 ? 10.028 -1.369 2.338 1.00 73.19 115 PHE A CA 1
ATOM 928 C C . PHE A 1 115 ? 8.609 -1.119 2.856 1.00 73.19 115 PHE A C 1
ATOM 930 O O . PHE A 1 115 ? 8.419 -0.570 3.947 1.00 73.19 115 PHE A O 1
ATOM 937 N N . LEU A 1 116 ? 7.601 -1.586 2.119 1.00 74.44 116 LEU A N 1
ATOM 938 C CA . LEU A 1 116 ? 6.212 -1.531 2.555 1.00 74.44 116 LEU A CA 1
ATOM 939 C C . LEU A 1 116 ? 6.007 -2.320 3.862 1.00 74.44 116 LEU A C 1
ATOM 941 O O . LEU A 1 116 ? 5.334 -1.847 4.775 1.00 74.44 116 LEU A O 1
ATOM 945 N N . PHE A 1 117 ? 6.625 -3.493 4.001 1.00 77.62 117 PHE A N 1
ATOM 946 C CA . PHE A 1 117 ? 6.569 -4.282 5.230 1.00 77.62 117 PHE A CA 1
ATOM 947 C C . PHE A 1 117 ? 7.257 -3.576 6.409 1.00 77.62 117 PHE A C 1
ATOM 949 O O . PHE A 1 117 ? 6.682 -3.492 7.495 1.00 77.62 117 PHE A O 1
ATOM 956 N N . LEU A 1 118 ? 8.445 -3.006 6.196 1.00 76.81 118 LEU A N 1
ATOM 957 C CA . LEU A 1 118 ? 9.169 -2.238 7.215 1.00 76.81 118 LEU A CA 1
ATOM 958 C C . LEU A 1 118 ? 8.347 -1.039 7.702 1.00 76.81 118 LEU A C 1
ATOM 960 O O . LEU A 1 118 ? 8.189 -0.848 8.909 1.00 76.81 118 LEU A O 1
ATOM 964 N N . SER A 1 119 ? 7.757 -0.271 6.782 1.00 72.69 119 SER A N 1
ATOM 965 C CA . SER A 1 119 ? 6.888 0.855 7.144 1.00 72.69 119 SER A CA 1
ATOM 966 C C . SER A 1 119 ? 5.657 0.404 7.941 1.00 72.69 119 SER A C 1
ATOM 968 O O . SER A 1 119 ? 5.302 1.039 8.935 1.00 72.69 119 SER A O 1
ATOM 970 N N . ALA A 1 120 ? 5.058 -0.738 7.590 1.00 75.75 120 ALA A N 1
ATOM 971 C CA . ALA A 1 120 ? 3.944 -1.320 8.332 1.00 75.75 120 ALA A CA 1
ATOM 972 C C . ALA A 1 120 ? 4.320 -1.692 9.777 1.00 75.75 120 ALA A C 1
ATOM 974 O O . ALA A 1 120 ? 3.554 -1.423 10.707 1.00 75.75 120 ALA A O 1
ATOM 975 N N . VAL A 1 121 ? 5.504 -2.281 9.980 1.00 78.25 121 VAL A N 1
ATOM 976 C CA . VAL A 1 121 ? 6.025 -2.622 11.313 1.00 78.25 121 VAL A CA 1
ATOM 977 C C . VAL A 1 121 ? 6.254 -1.355 12.138 1.00 78.25 121 VAL A C 1
ATOM 979 O O . VAL A 1 121 ? 5.764 -1.270 13.265 1.00 78.25 121 VAL A O 1
ATOM 982 N N . ILE A 1 122 ? 6.921 -0.346 11.571 1.00 78.50 122 ILE A N 1
ATOM 983 C CA . ILE A 1 122 ? 7.194 0.934 12.245 1.00 78.50 122 ILE A CA 1
ATOM 984 C C . ILE A 1 122 ? 5.889 1.618 12.674 1.00 78.50 122 ILE A C 1
ATOM 986 O O . ILE A 1 122 ? 5.760 2.043 13.825 1.00 78.50 122 ILE A O 1
ATOM 990 N N . LEU A 1 123 ? 4.893 1.680 11.784 1.00 78.25 123 LEU A N 1
ATOM 99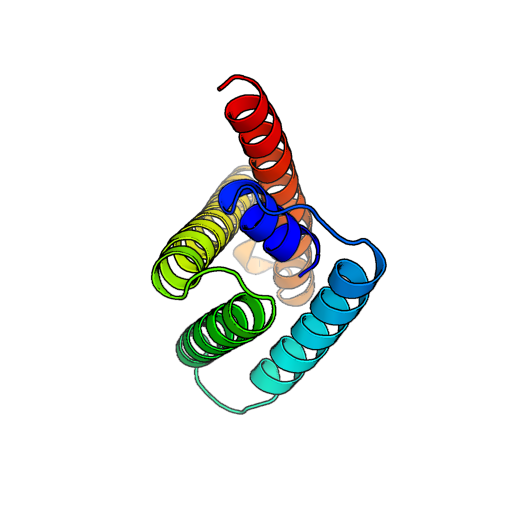1 C CA . LEU A 1 123 ? 3.589 2.274 12.085 1.00 78.25 123 LEU A CA 1
ATOM 992 C C . LEU A 1 123 ? 2.880 1.546 13.231 1.00 78.25 123 LEU A C 1
ATOM 994 O O . LEU A 1 123 ? 2.340 2.195 14.127 1.00 78.25 123 LEU A O 1
ATOM 998 N N . LYS A 1 124 ? 2.924 0.210 13.247 1.00 78.81 124 LYS A N 1
ATOM 999 C CA . LYS A 1 124 ? 2.341 -0.590 14.331 1.00 78.81 124 LYS A CA 1
ATOM 1000 C C . LYS A 1 124 ? 2.993 -0.286 15.681 1.00 78.81 124 LYS A C 1
ATOM 1002 O O . LYS A 1 124 ? 2.279 -0.128 16.670 1.00 78.81 124 LYS A O 1
ATOM 1007 N N . TYR A 1 125 ? 4.324 -0.204 15.732 1.00 75.69 125 TYR A N 1
ATOM 1008 C CA . TYR A 1 125 ? 5.048 0.100 16.970 1.00 75.69 125 TYR A CA 1
ATOM 1009 C C . TYR A 1 125 ? 4.764 1.517 17.471 1.00 75.69 125 TYR A C 1
ATOM 1011 O O . TYR A 1 125 ? 4.502 1.693 18.658 1.00 75.69 125 TYR A O 1
ATOM 1019 N N . ARG A 1 126 ? 4.734 2.510 16.575 1.00 72.25 126 ARG A N 1
ATOM 1020 C CA . ARG A 1 126 ? 4.443 3.901 16.943 1.00 72.25 126 ARG A CA 1
ATOM 1021 C C . ARG A 1 126 ? 3.018 4.078 17.469 1.00 72.25 126 ARG A C 1
ATOM 1023 O O . ARG A 1 126 ? 2.823 4.766 18.458 1.00 72.25 126 ARG A O 1
ATOM 1030 N N . ILE A 1 127 ? 2.036 3.417 16.855 1.00 69.50 127 ILE A N 1
ATOM 1031 C CA . ILE A 1 127 ? 0.625 3.512 17.265 1.00 69.50 127 ILE A CA 1
ATOM 1032 C C . ILE A 1 127 ? 0.345 2.752 18.570 1.00 69.50 127 ILE A C 1
ATOM 1034 O O . ILE A 1 127 ? -0.577 3.117 19.287 1.00 69.50 127 ILE A O 1
ATOM 1038 N N . LYS A 1 128 ? 1.124 1.712 18.899 1.00 57.50 128 LYS A N 1
ATOM 1039 C CA . LYS A 1 128 ? 1.024 0.998 20.187 1.00 57.50 128 LYS A CA 1
ATOM 1040 C C . LYS A 1 128 ? 1.639 1.783 21.360 1.00 57.50 128 LYS A C 1
ATOM 1042 O O . LYS A 1 128 ? 1.390 1.438 22.508 1.00 57.50 128 LYS A O 1
ATOM 1047 N N . SER A 1 129 ? 2.465 2.786 21.063 1.00 50.12 129 SER A N 1
ATOM 1048 C CA . SER A 1 129 ? 3.121 3.661 22.043 1.00 50.12 129 SER A CA 1
ATOM 1049 C C . SER A 1 129 ? 2.260 4.860 22.474 1.00 50.12 129 SER A C 1
ATOM 1051 O O . SER A 1 129 ? 2.676 5.579 23.380 1.00 50.12 129 SER A O 1
ATOM 1053 N N . GLU A 1 130 ? 1.115 5.095 21.824 1.00 44.09 130 GLU A N 1
ATOM 1054 C CA . GLU A 1 130 ? 0.106 6.109 22.184 1.00 44.09 130 GLU A CA 1
ATOM 1055 C C . GLU A 1 130 ? -1.091 5.462 22.884 1.00 44.09 130 GLU A C 1
ATOM 1057 O O . GLU A 1 130 ? -1.585 6.059 23.863 1.00 44.09 130 GLU A O 1
#

Radius of gyration: 16.05 Å; Cα contacts (8 Å, |Δi|>4): 81; chains: 1; bounding box: 43×24×44 Å

Organism: Clostridium butyricum (NCBI:txid1492)